Protein AF-A0A7V7B3V2-F1 (afdb_monomer_lite)

Foldseek 3Di:
DFDADPPFRETEDEDEDPDADDDPCPQVVVVVVVVVCCVPPVGHYAYEYEALYLDDDDDDFWDWDDDPVDTPDTDGHHYHDQLAADLVVQLPDLDVVSLVSQQRHNDDPVCNVVSVVSSVVSVVVCVVCVVVVPDD

Secondary structure (DSSP, 8-state):
-EE--TTS--EEEEEE---SS--TTHHHHHHHHHHHHHHHH-S-EEEEEEE--SS------EEEEEETTEEEEEEE-EEEEGGGSBTHHHHTS--HHHHHHGGGSB--GGGHHHHHHHHHHHHHHHHT-GGGS---

Sequence (136 aa):
METRLKSEDVLIIIHIEPKSYYQPQFFDRMFVYFSRLYEKYRCPIVLIAVFSYDKVKEENNRLLMTLPFFQVLDFRFLKLELASMNWREYIEQPNPVAAALLSKMGYRQDERIQVKKEFLRLLVKLELDPARMNLT

Structure (mmCIF, N/CA/C/O backbone):
data_AF-A0A7V7B3V2-F1
#
_entry.id   AF-A0A7V7B3V2-F1
#
loop_
_atom_site.group_PDB
_atom_site.id
_atom_site.type_symbol
_atom_site.label_atom_id
_atom_site.label_alt_id
_atom_site.label_comp_id
_atom_site.label_asym_id
_atom_site.label_entity_id
_atom_site.label_seq_id
_atom_site.pdbx_PDB_ins_code
_atom_site.Cartn_x
_atom_site.Cartn_y
_atom_site.Cartn_z
_atom_site.occupancy
_atom_site.B_iso_or_equiv
_atom_site.auth_seq_id
_atom_site.auth_comp_id
_atom_site.auth_asym_id
_atom_site.auth_atom_id
_atom_site.pdbx_PDB_model_num
ATOM 1 N N . MET A 1 1 ? 8.203 0.046 7.643 1.00 41.47 1 MET A N 1
ATOM 2 C CA . MET A 1 1 ? 8.705 1.434 7.621 1.00 41.47 1 MET A CA 1
ATOM 3 C C . MET A 1 1 ? 7.604 2.298 8.206 1.00 41.47 1 MET A C 1
ATOM 5 O O . MET A 1 1 ? 6.477 2.129 7.760 1.00 41.47 1 MET A O 1
ATOM 9 N N . GLU A 1 2 ? 7.904 3.084 9.240 1.00 48.06 2 GLU A N 1
ATOM 10 C CA . GLU A 1 2 ? 6.956 3.970 9.936 1.00 48.06 2 GLU A CA 1
ATOM 11 C C . GLU A 1 2 ? 7.161 5.402 9.404 1.00 48.06 2 GLU A C 1
ATOM 13 O O . GLU A 1 2 ? 8.303 5.838 9.272 1.00 48.06 2 GLU A O 1
ATOM 18 N N . THR A 1 3 ? 6.096 6.122 9.041 1.00 51.06 3 THR A N 1
ATOM 19 C CA . THR A 1 3 ? 6.183 7.534 8.612 1.00 51.06 3 THR A CA 1
ATOM 20 C C . THR A 1 3 ? 4.936 8.313 9.044 1.00 51.06 3 THR A C 1
ATOM 22 O O . THR A 1 3 ? 3.870 7.710 9.188 1.00 51.06 3 THR A O 1
ATOM 25 N N . ARG A 1 4 ? 5.082 9.622 9.309 1.00 53.75 4 ARG A N 1
ATOM 26 C CA . ARG A 1 4 ? 4.014 10.522 9.785 1.00 53.75 4 ARG A CA 1
ATOM 27 C C . ARG A 1 4 ? 3.449 11.341 8.628 1.00 53.75 4 ARG A C 1
ATOM 29 O O . ARG A 1 4 ? 4.208 11.893 7.832 1.00 53.75 4 ARG A O 1
ATOM 36 N N . LEU A 1 5 ? 2.125 11.457 8.547 1.00 49.62 5 LEU A N 1
ATOM 37 C CA . LEU A 1 5 ? 1.461 12.324 7.571 1.00 49.62 5 LEU A CA 1
ATOM 38 C C . LEU A 1 5 ? 1.215 13.707 8.193 1.00 49.62 5 LEU A C 1
ATOM 40 O O . LEU A 1 5 ? 0.793 13.799 9.337 1.00 49.62 5 LEU A O 1
ATOM 44 N N . LYS A 1 6 ? 1.507 14.776 7.438 1.00 47.56 6 LYS A N 1
ATOM 45 C CA . LYS A 1 6 ? 1.410 16.199 7.830 1.00 47.56 6 LYS A CA 1
ATOM 46 C C . LYS A 1 6 ? 0.355 16.481 8.921 1.00 47.56 6 LYS A C 1
ATOM 48 O O . LYS A 1 6 ? -0.835 16.293 8.694 1.00 47.56 6 LYS A O 1
ATOM 53 N N . SER A 1 7 ? 0.825 17.001 10.060 1.00 51.19 7 SER A N 1
ATOM 54 C CA . SER A 1 7 ? 0.075 17.500 11.235 1.00 51.19 7 SER A CA 1
ATOM 55 C C . SER A 1 7 ? -0.737 16.509 12.082 1.00 51.19 7 SER A C 1
ATOM 57 O O . SER A 1 7 ? -1.212 16.914 13.138 1.00 51.19 7 SER A O 1
ATOM 59 N N . GLU A 1 8 ? -0.832 15.232 11.709 1.00 56.06 8 GLU A N 1
ATOM 60 C CA . GLU A 1 8 ? -1.488 14.205 12.528 1.00 56.06 8 GLU A CA 1
ATOM 61 C C . GLU A 1 8 ? -0.496 13.081 12.875 1.00 56.06 8 GLU A C 1
ATOM 63 O O . GLU A 1 8 ? 0.317 12.674 12.042 1.00 56.06 8 GLU A O 1
ATOM 68 N N . ASP A 1 9 ? -0.552 12.550 14.102 1.00 59.00 9 ASP A N 1
ATOM 69 C CA . ASP A 1 9 ? 0.231 11.375 14.520 1.00 59.00 9 ASP A CA 1
ATOM 70 C C . ASP A 1 9 ? -0.343 10.092 13.880 1.00 59.00 9 ASP A C 1
ATOM 72 O O . ASP A 1 9 ? -0.875 9.201 14.542 1.00 59.00 9 ASP A O 1
ATOM 76 N N . VAL A 1 10 ? -0.274 10.016 12.550 1.00 57.81 10 VAL A N 1
ATOM 77 C CA . VAL A 1 10 ? -0.693 8.865 11.744 1.00 57.81 10 VAL A CA 1
ATOM 78 C C . VAL A 1 10 ? 0.504 7.955 11.542 1.00 57.81 10 VAL A C 1
ATOM 80 O O . VAL A 1 10 ? 1.551 8.386 11.061 1.00 57.81 10 VAL A O 1
ATOM 83 N N . LEU A 1 11 ? 0.339 6.680 11.875 1.00 64.19 11 LEU A N 1
ATOM 84 C CA . LEU A 1 11 ? 1.351 5.660 11.663 1.00 64.19 11 LEU A CA 1
ATOM 85 C C . LEU A 1 11 ? 1.118 4.987 10.309 1.00 64.19 11 LEU A C 1
ATOM 87 O O . LEU A 1 11 ? 0.251 4.127 10.150 1.00 64.19 11 LEU A O 1
ATOM 91 N N . ILE A 1 12 ? 1.903 5.366 9.306 1.00 63.59 12 ILE A N 1
ATOM 92 C CA . ILE A 1 12 ? 1.858 4.701 8.002 1.00 63.59 12 ILE A CA 1
ATOM 93 C C . ILE A 1 12 ? 2.765 3.478 8.057 1.00 63.59 12 ILE A C 1
ATOM 95 O O . ILE A 1 12 ? 3.967 3.610 8.286 1.00 63.59 12 ILE A O 1
ATOM 99 N N . ILE A 1 13 ? 2.197 2.294 7.818 1.00 62.81 13 ILE A N 1
ATOM 100 C CA . ILE A 1 13 ? 2.947 1.039 7.769 1.00 62.81 13 ILE A CA 1
ATOM 101 C C . ILE A 1 13 ? 2.819 0.444 6.376 1.00 62.81 13 ILE A C 1
ATOM 103 O O . ILE A 1 13 ? 1.769 -0.040 5.953 1.00 62.81 13 ILE A O 1
ATOM 107 N N . ILE A 1 14 ? 3.944 0.453 5.667 1.00 62.28 14 ILE A N 1
ATOM 108 C CA . ILE A 1 14 ? 4.065 -0.182 4.358 1.00 62.28 14 ILE A CA 1
ATOM 109 C C . ILE A 1 14 ? 4.409 -1.655 4.581 1.00 62.28 14 ILE A C 1
ATOM 111 O O . ILE A 1 14 ? 5.492 -1.970 5.088 1.00 62.28 14 ILE A O 1
ATOM 115 N N . HIS A 1 15 ? 3.489 -2.547 4.210 1.00 61.34 15 HIS A N 1
ATOM 116 C CA . HIS A 1 15 ? 3.714 -3.986 4.226 1.00 61.34 15 HIS A CA 1
ATOM 117 C C . HIS A 1 15 ? 3.922 -4.479 2.792 1.00 61.34 15 HIS A C 1
ATOM 119 O O . HIS A 1 15 ? 3.003 -4.520 1.977 1.00 61.34 15 HIS A O 1
ATOM 125 N N . ILE A 1 16 ? 5.162 -4.843 2.479 1.00 57.84 16 ILE A N 1
ATOM 126 C CA . ILE A 1 16 ? 5.531 -5.407 1.182 1.00 57.84 16 ILE A CA 1
ATOM 127 C C . ILE A 1 16 ? 5.566 -6.921 1.366 1.00 57.84 16 ILE A C 1
ATOM 129 O O . ILE A 1 16 ? 6.411 -7.414 2.111 1.00 57.84 16 ILE A O 1
ATOM 133 N N . GLU A 1 17 ? 4.669 -7.661 0.711 1.00 52.84 17 GLU A N 1
ATOM 134 C CA . GLU A 1 17 ? 4.803 -9.117 0.610 1.00 52.84 17 GLU A CA 1
ATOM 135 C C . GLU A 1 17 ? 5.595 -9.461 -0.664 1.00 52.84 17 GLU A C 1
ATOM 137 O O . GLU A 1 17 ? 5.095 -9.289 -1.777 1.00 52.84 17 GLU A O 1
ATOM 142 N N . PRO A 1 18 ? 6.833 -9.972 -0.547 1.00 49.47 18 PRO A N 1
ATOM 143 C CA . PRO A 1 18 ? 7.547 -10.521 -1.684 1.00 49.47 18 PRO A CA 1
ATOM 144 C C . PRO A 1 18 ? 7.130 -11.984 -1.837 1.00 49.47 18 PRO A C 1
ATOM 146 O O . PRO A 1 18 ? 7.735 -12.835 -1.190 1.00 49.47 18 PRO A O 1
ATOM 149 N N . LYS A 1 19 ? 6.108 -12.334 -2.632 1.00 49.72 19 LYS A N 1
ATOM 150 C CA . LYS A 1 19 ? 5.904 -13.757 -2.974 1.00 49.72 19 LYS A CA 1
ATOM 151 C C . LYS A 1 19 ? 5.076 -14.033 -4.227 1.00 49.72 19 LYS A C 1
ATOM 153 O O . LYS A 1 19 ? 4.128 -13.343 -4.567 1.00 49.72 19 LYS A O 1
ATOM 158 N N . SER A 1 20 ? 5.493 -15.104 -4.893 1.00 42.66 20 SER A N 1
ATOM 159 C CA . SER A 1 20 ? 5.171 -15.563 -6.245 1.00 42.66 20 SER A CA 1
ATOM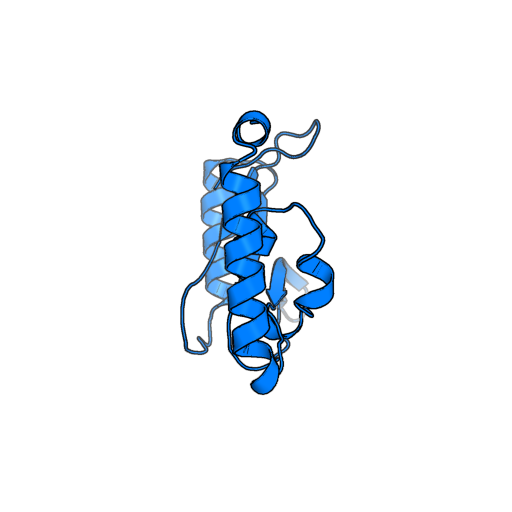 160 C C . SER A 1 20 ? 3.889 -16.403 -6.379 1.00 42.66 20 SER A C 1
ATOM 162 O O . SER A 1 20 ? 3.646 -16.941 -7.456 1.00 42.66 20 SER A O 1
ATOM 164 N N . TYR A 1 21 ? 3.067 -16.531 -5.326 1.00 49.50 21 TYR A N 1
ATOM 165 C CA . TYR A 1 21 ? 1.886 -17.410 -5.321 1.00 49.50 21 TYR A CA 1
ATOM 166 C C . TYR A 1 21 ? 0.701 -16.825 -4.539 1.00 49.50 21 TYR A C 1
ATOM 168 O O . TYR A 1 21 ? 0.882 -16.212 -3.489 1.00 49.50 21 TYR A O 1
ATOM 176 N N . TYR A 1 22 ? -0.512 -17.075 -5.046 1.00 55.19 22 TYR A N 1
ATOM 177 C CA . TYR A 1 22 ? -1.787 -16.694 -4.431 1.00 55.19 22 TYR A CA 1
ATOM 178 C C . TYR A 1 22 ? -2.003 -17.415 -3.095 1.00 55.19 22 TYR A C 1
ATOM 180 O O . TYR A 1 22 ? -1.811 -18.628 -3.004 1.00 55.19 22 TYR A O 1
ATOM 188 N N . GLN A 1 23 ? -2.435 -16.678 -2.070 1.00 63.81 23 GLN A N 1
ATOM 189 C CA . GLN A 1 23 ? -2.760 -17.238 -0.760 1.00 63.81 23 GLN A CA 1
ATOM 190 C C . GLN A 1 23 ? -4.233 -16.966 -0.414 1.00 63.81 23 GLN A C 1
ATOM 192 O O . GLN A 1 23 ? -4.621 -15.798 -0.377 1.00 63.81 23 GLN A O 1
ATOM 197 N N . PRO A 1 24 ? -5.042 -17.999 -0.102 1.00 57.84 24 PRO A N 1
ATOM 198 C CA . PRO A 1 24 ? -6.492 -17.860 0.092 1.00 57.84 24 PRO A CA 1
ATOM 199 C C . PRO A 1 24 ? -6.941 -16.965 1.264 1.00 57.84 24 PRO A C 1
ATOM 201 O O . PRO A 1 24 ? -8.129 -16.717 1.402 1.00 57.84 24 PRO A O 1
ATOM 204 N N . GLN A 1 25 ? -6.025 -16.497 2.119 1.00 73.19 25 GLN A N 1
ATOM 205 C CA . GLN A 1 25 ? -6.320 -15.826 3.402 1.00 73.19 25 GLN A CA 1
ATOM 206 C C . GLN A 1 25 ? -5.535 -14.516 3.577 1.00 73.19 25 GLN A C 1
ATOM 208 O O . GLN A 1 25 ? -5.249 -14.080 4.693 1.00 73.19 25 GLN A O 1
ATOM 213 N N . PHE A 1 26 ? -5.105 -13.897 2.474 1.00 79.12 26 PHE A N 1
ATOM 214 C CA . PHE A 1 26 ? -4.315 -12.662 2.525 1.00 79.12 26 PHE A CA 1
ATOM 215 C C . PHE A 1 26 ? -5.028 -11.551 3.319 1.00 79.12 26 PHE A C 1
ATOM 217 O O . PHE A 1 26 ? -4.417 -10.887 4.156 1.00 79.12 26 PHE A O 1
ATOM 224 N N . PHE A 1 27 ? -6.339 -11.395 3.116 1.00 83.25 27 PHE A N 1
ATOM 225 C CA . PHE A 1 27 ? -7.143 -10.353 3.764 1.00 83.25 27 PHE A CA 1
ATOM 226 C C . PHE A 1 27 ? -7.255 -10.547 5.277 1.00 83.25 27 PHE A C 1
ATOM 228 O O . PHE A 1 27 ? -7.145 -9.576 6.025 1.00 83.25 27 PHE A O 1
ATOM 235 N N . ASP A 1 28 ? -7.378 -11.796 5.730 1.00 83.44 28 ASP A N 1
ATOM 236 C CA . ASP A 1 28 ? -7.402 -1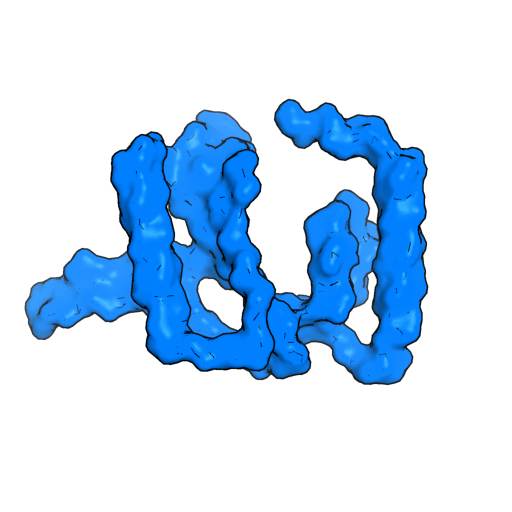2.129 7.154 1.00 83.44 28 ASP A CA 1
ATOM 237 C C . ASP A 1 28 ? -6.075 -11.762 7.823 1.00 83.44 28 ASP A C 1
ATOM 239 O O . ASP A 1 28 ? -6.056 -11.168 8.901 1.00 83.44 28 ASP A O 1
ATOM 243 N N . ARG A 1 29 ? -4.943 -12.031 7.157 1.00 84.88 29 ARG A N 1
ATOM 244 C CA . ARG A 1 29 ? -3.624 -11.638 7.676 1.00 84.88 29 ARG A CA 1
ATOM 245 C C . ARG A 1 29 ? -3.466 -10.128 7.775 1.00 84.88 29 ARG A C 1
ATOM 247 O O . ARG A 1 29 ? -2.944 -9.650 8.779 1.00 84.88 29 ARG A O 1
ATOM 254 N N . MET A 1 30 ? -3.931 -9.383 6.772 1.00 86.81 30 MET A N 1
ATOM 255 C CA . MET A 1 30 ? -3.904 -7.917 6.804 1.00 86.81 30 MET A CA 1
ATOM 256 C C . MET A 1 30 ? -4.712 -7.371 7.981 1.00 86.81 30 MET A C 1
ATOM 258 O O . MET A 1 30 ? -4.243 -6.471 8.678 1.00 86.81 30 MET A O 1
ATOM 262 N N . PHE A 1 31 ? -5.879 -7.958 8.257 1.00 90.00 31 PHE A N 1
ATOM 263 C CA . PHE A 1 31 ? -6.676 -7.596 9.426 1.00 90.00 31 PHE A CA 1
ATOM 264 C C . PHE A 1 31 ? -5.958 -7.931 10.743 1.00 90.00 31 PHE A C 1
ATOM 266 O O . PHE A 1 31 ? -5.912 -7.098 11.650 1.00 90.00 31 PHE A O 1
ATOM 273 N N . VAL A 1 32 ? -5.322 -9.103 10.851 1.00 89.00 32 VAL A N 1
ATOM 274 C CA . VAL A 1 32 ? -4.529 -9.481 12.035 1.00 89.00 32 VAL A CA 1
ATOM 275 C C . VAL A 1 32 ? -3.352 -8.526 12.254 1.00 89.00 32 VAL A C 1
ATOM 277 O O . VAL A 1 32 ? -3.106 -8.111 13.388 1.00 89.00 32 VAL A O 1
ATOM 280 N N . TYR A 1 33 ? -2.634 -8.141 11.195 1.00 87.12 33 TYR A N 1
ATOM 281 C CA . TYR A 1 33 ? -1.551 -7.162 11.295 1.00 87.12 33 TYR A CA 1
ATOM 282 C C . TYR A 1 33 ? -2.057 -5.807 11.761 1.00 87.12 33 TYR A C 1
ATOM 284 O O . TYR A 1 33 ? -1.511 -5.262 12.720 1.00 87.12 33 TYR A O 1
ATOM 292 N N . PHE A 1 34 ? -3.117 -5.296 11.133 1.00 88.50 34 PHE A N 1
ATOM 293 C CA . PHE A 1 34 ? -3.748 -4.050 11.551 1.00 88.50 34 PHE A CA 1
ATOM 294 C C . PHE A 1 34 ? -4.120 -4.096 13.034 1.00 88.50 34 PHE A C 1
ATOM 296 O O . PHE A 1 34 ? -3.767 -3.189 13.778 1.00 88.50 34 PHE A O 1
ATOM 303 N N . SER A 1 35 ? -4.758 -5.182 13.472 1.00 91.19 35 SER A N 1
ATOM 304 C CA . SER A 1 35 ? -5.243 -5.339 14.844 1.00 91.19 35 SER A CA 1
ATOM 305 C C . SER A 1 35 ? -4.101 -5.299 15.860 1.00 91.19 35 SER A C 1
ATOM 307 O O . SER A 1 35 ? -4.174 -4.548 16.827 1.00 91.19 35 SER A O 1
ATOM 309 N N . ARG A 1 36 ? -3.006 -6.030 15.605 1.00 90.31 36 ARG A N 1
ATOM 310 C CA . ARG A 1 36 ? -1.809 -6.038 16.469 1.00 90.31 36 ARG A CA 1
ATOM 311 C C . ARG A 1 36 ? -1.115 -4.677 16.526 1.00 90.31 36 ARG A C 1
ATOM 313 O O . ARG A 1 36 ? -0.621 -4.266 17.572 1.00 90.31 36 ARG A O 1
ATOM 320 N N . LEU A 1 37 ? -1.045 -3.982 15.393 1.00 85.94 37 LEU A N 1
ATOM 321 C CA . LEU A 1 37 ? -0.429 -2.659 15.316 1.00 85.94 37 LEU A CA 1
ATOM 322 C C . LEU A 1 37 ? -1.293 -1.621 16.032 1.00 85.94 37 LEU A C 1
ATOM 324 O O . LEU A 1 37 ? -0.786 -0.843 16.835 1.00 85.94 37 LEU A O 1
ATOM 328 N N . TYR A 1 38 ? -2.601 -1.645 15.799 1.00 88.25 38 TYR A N 1
ATOM 329 C CA . TYR A 1 38 ? -3.532 -0.737 16.450 1.00 88.25 38 TYR A CA 1
ATOM 330 C C . TYR A 1 38 ? -3.572 -0.964 17.962 1.00 88.25 38 TYR A C 1
ATOM 332 O O . TYR A 1 38 ? -3.543 0.000 18.723 1.00 88.25 38 TYR A O 1
ATOM 340 N N . GLU A 1 39 ? -3.546 -2.223 18.406 1.00 91.31 39 GLU A N 1
ATOM 341 C CA . GLU A 1 39 ? -3.438 -2.580 19.821 1.00 91.31 39 GLU A CA 1
ATOM 342 C C . GLU A 1 39 ? -2.210 -1.936 20.478 1.00 91.31 39 GLU A C 1
ATOM 344 O O . GLU A 1 39 ? -2.344 -1.340 21.550 1.00 91.31 39 GLU A O 1
ATOM 349 N N . LYS A 1 40 ? -1.046 -2.017 19.816 1.00 87.38 40 LYS A N 1
ATOM 350 C CA . LYS A 1 40 ? 0.236 -1.508 20.317 1.00 87.38 40 LYS A CA 1
ATOM 351 C C . LYS A 1 40 ? 0.340 0.018 20.290 1.00 87.38 40 LYS A C 1
ATOM 353 O O . LYS A 1 40 ? 0.812 0.603 21.259 1.00 87.38 40 LYS A O 1
ATOM 358 N N . TYR A 1 41 ? -0.026 0.650 19.177 1.00 84.19 41 TYR A N 1
ATOM 359 C CA . TYR A 1 41 ? 0.271 2.066 18.931 1.00 84.19 41 TYR A CA 1
ATOM 360 C C . TYR A 1 41 ? -0.912 3.002 19.197 1.00 84.19 41 TYR A C 1
ATOM 362 O O . TYR A 1 41 ? -0.695 4.186 19.432 1.00 84.19 41 TYR A O 1
ATOM 370 N N . ARG A 1 42 ? -2.153 2.489 19.192 1.00 85.25 42 ARG A N 1
ATOM 371 C CA . ARG A 1 42 ? -3.385 3.244 19.499 1.00 85.25 42 ARG A CA 1
ATOM 372 C C . ARG A 1 42 ? -3.550 4.548 18.708 1.00 85.25 42 ARG A C 1
ATOM 374 O O . ARG A 1 42 ? -4.153 5.500 19.193 1.00 85.25 42 ARG A O 1
ATOM 381 N N . CYS A 1 43 ? -3.069 4.569 17.470 1.00 80.62 43 CYS A N 1
ATOM 382 C CA . CYS A 1 43 ? -3.184 5.696 16.551 1.00 80.62 43 CYS A CA 1
ATOM 383 C C . CYS A 1 43 ? -3.754 5.244 15.194 1.00 80.62 43 CYS A C 1
ATOM 385 O O . CYS A 1 43 ? -3.831 4.037 14.930 1.00 80.62 43 CYS A O 1
ATOM 387 N N . PRO A 1 44 ? -4.188 6.177 14.326 1.00 80.00 44 PRO A N 1
ATOM 388 C CA . PRO A 1 44 ? -4.619 5.838 12.975 1.00 80.00 44 PRO A CA 1
ATOM 389 C C . PRO A 1 44 ? -3.498 5.138 12.197 1.00 80.00 44 PRO A C 1
ATOM 391 O O . PRO A 1 44 ? -2.372 5.634 12.138 1.00 80.00 44 PRO A O 1
ATOM 394 N N . ILE A 1 45 ? -3.816 3.990 11.589 1.00 80.31 45 ILE A N 1
ATOM 395 C CA . ILE A 1 45 ? -2.867 3.181 10.814 1.00 80.31 45 ILE A CA 1
ATOM 396 C C . ILE A 1 45 ? -3.380 2.992 9.396 1.00 80.31 45 ILE A C 1
ATOM 398 O O . ILE A 1 45 ? -4.512 2.556 9.186 1.00 80.31 45 ILE A O 1
ATOM 402 N N . VAL A 1 46 ? -2.507 3.248 8.425 1.00 81.56 46 VAL A N 1
ATOM 403 C CA . VAL A 1 46 ? -2.755 2.931 7.018 1.00 81.56 46 VAL A CA 1
ATOM 404 C C . VAL A 1 46 ? -1.892 1.742 6.631 1.00 81.56 46 VAL A C 1
ATOM 406 O O . VAL A 1 46 ? -0.664 1.825 6.669 1.00 81.56 46 VAL A O 1
ATOM 409 N N . LEU A 1 47 ? -2.546 0.647 6.239 1.00 84.06 47 LEU A N 1
ATOM 410 C CA . LEU A 1 47 ? -1.878 -0.486 5.611 1.00 84.06 47 LEU A CA 1
ATOM 411 C C . LEU A 1 47 ? -1.904 -0.339 4.092 1.00 84.06 47 LEU A C 1
ATOM 413 O O . LEU A 1 47 ? -2.960 -0.113 3.498 1.00 84.06 47 LEU A O 1
ATOM 417 N N . ILE A 1 48 ? -0.734 -0.517 3.482 1.00 83.62 48 ILE A N 1
ATOM 418 C CA . ILE A 1 48 ? -0.556 -0.564 2.030 1.00 83.62 48 ILE A CA 1
ATOM 419 C C . ILE A 1 48 ? 0.052 -1.917 1.669 1.00 83.62 48 ILE A C 1
ATOM 421 O O . ILE A 1 48 ? 1.153 -2.224 2.124 1.00 83.62 48 ILE A O 1
ATOM 425 N N . ALA A 1 49 ? -0.660 -2.702 0.862 1.00 82.75 49 ALA A N 1
ATOM 426 C CA . ALA A 1 49 ? -0.177 -3.942 0.266 1.00 82.75 49 ALA A CA 1
ATOM 427 C C . ALA A 1 49 ? 0.400 -3.675 -1.129 1.00 82.75 49 ALA A C 1
ATOM 429 O O . ALA A 1 49 ? -0.237 -3.013 -1.946 1.00 82.75 49 ALA A O 1
ATOM 430 N N . VAL A 1 50 ? 1.579 -4.220 -1.427 1.00 81.31 50 VAL A N 1
ATOM 431 C CA . VAL A 1 50 ? 2.210 -4.108 -2.752 1.00 81.31 50 VAL A CA 1
ATOM 432 C C . VAL A 1 50 ? 2.190 -5.466 -3.448 1.00 81.31 50 VAL A C 1
ATOM 434 O O . VAL A 1 50 ? 2.856 -6.400 -3.006 1.00 81.31 50 VAL A O 1
ATOM 437 N N . PHE A 1 51 ? 1.450 -5.571 -4.550 1.00 80.44 51 PHE A N 1
ATOM 438 C CA . PHE A 1 51 ? 1.339 -6.769 -5.377 1.00 80.44 51 PHE A CA 1
ATOM 439 C C . PHE A 1 51 ? 2.260 -6.663 -6.595 1.00 80.44 51 PHE A C 1
ATOM 441 O O . PHE A 1 51 ? 2.117 -5.771 -7.429 1.00 80.44 51 PHE A O 1
ATOM 448 N N . SER A 1 52 ? 3.207 -7.596 -6.704 1.00 75.69 52 SER A N 1
ATOM 449 C CA . SER A 1 52 ? 4.263 -7.611 -7.732 1.00 75.69 52 SER A CA 1
ATOM 450 C C . SER A 1 52 ? 4.178 -8.815 -8.683 1.00 75.69 52 SER A C 1
ATOM 452 O O . SER A 1 52 ? 5.188 -9.245 -9.246 1.00 75.69 52 SER A O 1
ATOM 454 N N . TYR A 1 53 ? 2.977 -9.384 -8.838 1.00 74.62 53 TYR A N 1
ATOM 455 C CA . TYR A 1 53 ? 2.715 -10.468 -9.786 1.00 74.62 53 TYR A CA 1
ATOM 456 C C . TYR A 1 53 ? 2.970 -10.008 -11.223 1.00 74.62 53 TYR A C 1
ATOM 458 O O . TYR A 1 53 ? 2.676 -8.871 -11.560 1.00 74.62 53 TYR A O 1
ATOM 466 N N . ASP A 1 54 ? 3.436 -10.907 -12.092 1.00 68.81 54 ASP A N 1
ATOM 467 C CA . ASP A 1 54 ? 3.676 -10.574 -13.506 1.00 68.81 54 ASP A CA 1
ATOM 468 C C . ASP A 1 54 ? 2.370 -10.500 -14.335 1.00 68.81 54 ASP A C 1
ATOM 470 O O . ASP A 1 54 ? 2.394 -10.154 -15.514 1.00 68.81 54 ASP A O 1
ATOM 474 N N . LYS A 1 55 ? 1.219 -10.845 -13.739 1.00 71.69 55 LYS A N 1
ATOM 475 C CA . LYS A 1 55 ? -0.104 -10.775 -14.374 1.00 71.69 55 LYS A CA 1
ATOM 476 C C . LYS A 1 55 ? -0.942 -9.681 -13.730 1.00 71.69 55 LYS A C 1
ATOM 478 O O . LYS A 1 55 ? -0.994 -9.586 -12.506 1.00 71.69 55 LYS A O 1
ATOM 483 N N . VAL A 1 56 ? -1.65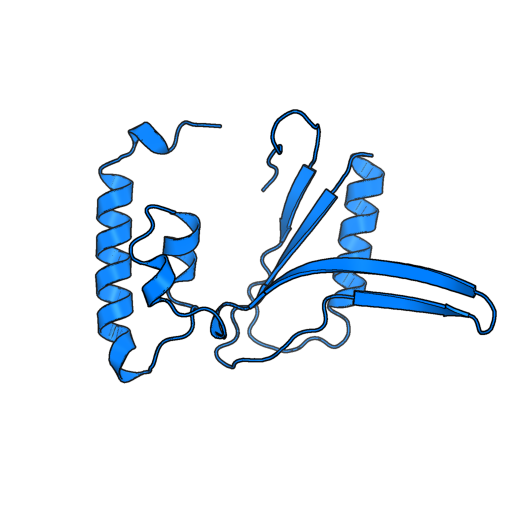7 -8.932 -14.567 1.00 72.81 56 VAL A N 1
ATOM 484 C CA . VAL A 1 56 ? -2.707 -8.011 -14.124 1.00 72.81 56 VAL A CA 1
ATOM 485 C C . VAL A 1 56 ? -3.812 -8.831 -13.470 1.00 72.81 56 VAL A C 1
ATOM 487 O O . VAL A 1 56 ? -4.408 -9.709 -14.097 1.00 72.81 56 VAL A O 1
ATOM 490 N N . LYS A 1 57 ? -4.054 -8.562 -12.192 1.00 74.06 57 LYS A N 1
ATOM 491 C CA . LYS A 1 57 ? -5.128 -9.166 -11.420 1.00 74.06 57 LYS A CA 1
ATOM 492 C C . LYS A 1 57 ? -5.650 -8.123 -10.453 1.00 74.06 57 LYS A C 1
ATOM 494 O O . LYS A 1 57 ? -4.866 -7.536 -9.717 1.00 74.06 57 LYS A O 1
ATOM 499 N N . GLU A 1 58 ? -6.962 -7.940 -10.457 1.00 75.94 58 GLU A N 1
ATOM 500 C CA . GLU A 1 58 ? -7.626 -7.119 -9.460 1.00 75.94 58 GLU A CA 1
ATOM 501 C C . GLU A 1 58 ? -7.766 -7.938 -8.174 1.00 75.94 58 GLU A C 1
ATOM 503 O O . GLU A 1 58 ? -8.548 -8.889 -8.092 1.00 75.94 58 GLU A O 1
ATOM 508 N N . GLU A 1 59 ? -6.954 -7.612 -7.176 1.00 78.75 59 GLU A N 1
ATOM 509 C CA . GLU A 1 59 ? -7.046 -8.223 -5.856 1.00 78.75 59 GLU A CA 1
ATOM 510 C C . GLU A 1 59 ? -8.106 -7.492 -5.032 1.00 78.75 59 GLU A C 1
ATOM 512 O O . GLU A 1 59 ? -8.175 -6.264 -5.020 1.00 78.75 59 GLU A O 1
ATOM 517 N N . ASN A 1 60 ? -8.943 -8.220 -4.299 1.00 83.69 60 ASN A N 1
ATOM 518 C CA . ASN A 1 60 ? -9.827 -7.572 -3.331 1.00 83.69 60 ASN A CA 1
ATOM 519 C C . ASN A 1 60 ? -8.969 -6.833 -2.275 1.00 83.69 60 ASN A C 1
ATOM 521 O O . ASN A 1 60 ? -7.804 -7.154 -2.065 1.00 83.69 60 ASN A O 1
ATOM 525 N N . ASN A 1 61 ? -9.503 -5.809 -1.623 1.00 88.94 61 ASN A N 1
ATOM 526 C CA . ASN A 1 61 ? -8.838 -5.113 -0.520 1.00 88.94 61 ASN A CA 1
ATOM 527 C C . ASN A 1 61 ? -9.750 -4.912 0.696 1.00 88.94 61 ASN A C 1
ATOM 529 O O . ASN A 1 61 ? -9.474 -4.067 1.551 1.00 88.94 61 ASN A O 1
ATOM 533 N N . ARG A 1 62 ? -10.845 -5.675 0.757 1.00 90.56 62 ARG A N 1
ATOM 534 C CA . ARG A 1 62 ? -11.888 -5.566 1.769 1.00 90.56 62 ARG A CA 1
ATOM 535 C C . ARG A 1 62 ? -12.141 -6.914 2.432 1.00 90.56 62 ARG A C 1
ATOM 537 O O . ARG A 1 62 ? -12.376 -7.910 1.751 1.00 90.56 62 ARG A O 1
ATOM 544 N N . LEU A 1 63 ? -12.154 -6.917 3.760 1.00 90.38 63 LEU A N 1
ATOM 545 C CA . LEU A 1 63 ? -12.638 -8.025 4.577 1.00 90.38 63 LEU A CA 1
ATOM 546 C C . LEU A 1 63 ? -13.959 -7.605 5.223 1.00 90.38 63 LEU A C 1
ATOM 548 O O . LEU A 1 63 ? -14.005 -6.647 5.996 1.00 90.38 63 LEU A O 1
ATOM 552 N N . LEU A 1 64 ? -15.026 -8.325 4.886 1.00 91.94 64 LEU A N 1
ATOM 553 C CA . LEU A 1 64 ? -16.368 -8.072 5.392 1.00 91.94 64 LEU A CA 1
ATOM 554 C C . LEU A 1 64 ? -16.791 -9.219 6.313 1.00 91.94 64 LEU A C 1
ATOM 556 O O . LEU A 1 64 ? -16.795 -10.374 5.894 1.00 91.94 64 LEU A O 1
ATOM 560 N N . MET A 1 65 ? -17.190 -8.896 7.541 1.00 91.69 65 MET A N 1
ATOM 561 C CA . MET A 1 65 ? -17.790 -9.850 8.472 1.00 91.69 65 MET A CA 1
ATOM 562 C C . MET A 1 65 ? -19.218 -9.413 8.768 1.00 91.69 65 MET A C 1
ATOM 564 O O . MET A 1 65 ? -19.451 -8.310 9.264 1.00 91.69 65 MET A O 1
ATOM 568 N N . THR A 1 66 ? -20.180 -10.272 8.444 1.00 96.06 66 THR A N 1
ATOM 569 C CA . THR A 1 66 ? -21.610 -9.993 8.607 1.00 96.06 66 THR A CA 1
ATOM 570 C C . THR A 1 66 ? -22.300 -11.146 9.316 1.00 96.06 66 THR A C 1
ATOM 572 O O . THR A 1 66 ? -21.973 -12.314 9.123 1.00 96.06 66 THR A O 1
ATOM 575 N N . LEU A 1 67 ? -23.266 -10.786 10.149 1.00 95.25 67 LEU A N 1
ATOM 576 C CA . LEU A 1 67 ? -24.327 -11.646 10.646 1.00 95.25 67 LEU A CA 1
ATOM 577 C C . LEU A 1 67 ? -25.617 -11.264 9.900 1.00 95.25 67 LEU A C 1
ATOM 579 O O . LEU A 1 67 ? -25.701 -10.142 9.395 1.00 95.25 67 LEU A O 1
ATOM 583 N N . PRO A 1 68 ? -26.651 -12.125 9.862 1.00 96.75 68 PRO A N 1
ATOM 584 C CA . PRO A 1 68 ? -27.884 -11.847 9.112 1.00 96.75 68 PRO A CA 1
ATOM 585 C C . PRO A 1 68 ? -28.564 -10.510 9.447 1.00 96.75 68 PRO A C 1
ATOM 587 O O . PRO A 1 68 ? -29.305 -9.972 8.634 1.00 96.75 68 PRO A O 1
ATOM 590 N N . PHE A 1 69 ? -28.309 -9.974 10.641 1.00 96.00 69 PHE A N 1
ATOM 591 C CA . PHE A 1 69 ? -28.921 -8.758 11.169 1.00 96.00 69 PHE A CA 1
ATOM 592 C C . PHE A 1 69 ? -27.918 -7.621 11.433 1.00 96.00 69 PHE A C 1
ATOM 594 O O . PHE A 1 69 ? -28.324 -6.566 11.913 1.00 96.00 69 PHE A O 1
ATOM 601 N N . PHE A 1 70 ? -26.615 -7.815 11.187 1.00 95.38 70 PHE A N 1
ATOM 602 C CA . PHE A 1 70 ? -25.598 -6.838 11.591 1.00 95.38 70 PHE A CA 1
ATOM 603 C C . PHE A 1 70 ? -24.268 -6.990 10.841 1.00 95.38 70 PHE A C 1
ATOM 605 O O . PHE A 1 70 ? -23.730 -8.090 10.719 1.00 95.38 70 PHE A O 1
ATOM 612 N N . GLN A 1 71 ? -23.685 -5.875 10.396 1.00 96.44 71 GLN A N 1
ATOM 613 C CA . GLN A 1 71 ? -22.323 -5.852 9.859 1.00 96.44 71 GLN A CA 1
ATOM 614 C C . GLN A 1 71 ? -21.320 -5.675 11.004 1.00 96.44 71 GLN A C 1
ATOM 616 O O . GLN A 1 71 ? -21.204 -4.593 11.570 1.00 96.44 71 GLN A O 1
ATOM 621 N N . VAL A 1 72 ? -20.577 -6.737 11.312 1.00 96.56 72 VAL A N 1
ATOM 622 C CA . VAL A 1 72 ? -19.606 -6.782 12.415 1.00 96.56 72 VAL A CA 1
ATOM 623 C C . VAL A 1 72 ? -18.326 -6.023 12.067 1.00 96.56 72 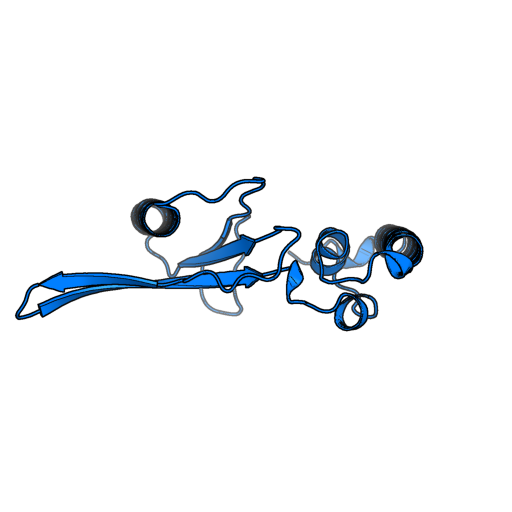VAL A C 1
ATOM 625 O O . VAL A 1 72 ? -17.777 -5.319 12.910 1.00 96.56 72 VAL A O 1
ATOM 628 N N . LEU A 1 73 ? -17.841 -6.161 10.831 1.00 94.62 73 LEU A N 1
ATOM 629 C CA . LEU A 1 73 ? -16.578 -5.574 10.386 1.00 94.62 73 LEU A CA 1
ATOM 630 C C . LEU A 1 73 ? -16.643 -5.225 8.900 1.00 94.62 73 LEU A C 1
ATOM 632 O O . LEU A 1 73 ? -17.054 -6.054 8.094 1.00 94.62 73 LEU A O 1
ATOM 636 N N . ASP A 1 74 ? -16.166 -4.034 8.544 1.00 94.25 74 ASP A N 1
ATOM 637 C CA . ASP A 1 74 ? -15.796 -3.649 7.179 1.00 94.25 74 ASP A CA 1
ATOM 638 C C . ASP A 1 74 ? -14.375 -3.095 7.220 1.00 94.25 74 ASP A C 1
ATOM 640 O O . ASP A 1 74 ? -14.148 -1.911 7.472 1.00 94.25 74 ASP A O 1
ATOM 644 N N . PHE A 1 75 ? -13.410 -3.991 7.052 1.00 92.56 75 PHE A N 1
ATOM 645 C CA . PHE A 1 75 ? -11.999 -3.652 7.072 1.00 92.56 75 PHE A CA 1
ATOM 646 C C . PHE A 1 75 ? -11.490 -3.441 5.648 1.00 92.56 75 PHE A C 1
ATOM 648 O O . PHE A 1 75 ? -11.739 -4.267 4.769 1.00 92.56 75 PHE A O 1
ATOM 655 N N . ARG A 1 76 ? -10.744 -2.354 5.427 1.00 92.31 76 ARG A N 1
ATOM 656 C CA . ARG A 1 76 ? -10.154 -2.003 4.131 1.00 92.31 76 ARG A CA 1
ATOM 657 C C . ARG A 1 76 ? -8.699 -1.603 4.291 1.00 92.31 76 ARG A C 1
ATOM 659 O O . ARG A 1 76 ? -8.315 -1.014 5.298 1.00 92.31 76 ARG A O 1
ATOM 666 N N . PHE A 1 77 ? -7.911 -1.870 3.261 1.00 88.25 77 PHE A N 1
ATOM 667 C CA . PHE A 1 77 ? -6.525 -1.423 3.163 1.00 88.25 77 PHE A CA 1
ATOM 668 C C . PHE A 1 77 ? -6.227 -0.910 1.750 1.00 88.25 77 PHE A C 1
ATOM 670 O O . PHE A 1 77 ? -6.979 -1.161 0.805 1.00 88.25 77 PHE A O 1
ATOM 677 N N . LEU A 1 78 ? -5.136 -0.163 1.594 1.00 87.38 78 LEU A N 1
ATOM 678 C CA . LEU A 1 78 ? -4.693 0.308 0.285 1.00 87.38 78 LEU A CA 1
ATOM 679 C C . LEU A 1 78 ? -3.899 -0.787 -0.422 1.00 87.38 78 LEU A C 1
ATOM 681 O O . LEU A 1 78 ? -3.143 -1.524 0.205 1.00 87.38 78 LEU A O 1
ATOM 685 N N . LYS A 1 79 ? -4.032 -0.872 -1.741 1.00 85.38 79 LYS A N 1
ATOM 686 C CA . LYS A 1 79 ? -3.276 -1.811 -2.568 1.00 85.38 79 LYS A CA 1
ATOM 687 C C . LYS A 1 79 ? -2.557 -1.081 -3.695 1.00 85.38 79 LYS A C 1
ATOM 689 O O . LYS A 1 79 ? -3.081 -0.115 -4.241 1.00 85.38 79 LYS A O 1
ATOM 694 N N . LEU A 1 80 ? -1.373 -1.568 -4.039 1.00 83.31 80 LEU A N 1
ATOM 695 C CA . LEU A 1 80 ? -0.592 -1.160 -5.198 1.00 83.31 80 LEU A CA 1
ATOM 696 C C . LEU A 1 80 ? -0.366 -2.389 -6.074 1.00 83.31 80 LEU A C 1
ATOM 698 O O . LEU A 1 80 ? 0.391 -3.283 -5.706 1.00 83.31 80 LEU A O 1
ATOM 702 N N . GLU A 1 81 ? -1.042 -2.446 -7.215 1.00 84.44 81 GLU A N 1
ATOM 703 C CA . GLU A 1 81 ? -0.942 -3.539 -8.186 1.00 84.44 81 GLU A CA 1
ATOM 704 C C . GLU A 1 81 ? 0.034 -3.143 -9.292 1.00 84.44 81 GLU A C 1
ATOM 706 O O . GLU A 1 81 ? -0.342 -2.504 -10.272 1.00 84.44 81 GLU A O 1
ATOM 711 N N . LEU A 1 82 ? 1.308 -3.500 -9.126 1.00 83.44 82 LEU A N 1
ATOM 712 C CA . LEU A 1 82 ? 2.378 -2.956 -9.964 1.00 83.44 82 LEU A CA 1
ATOM 713 C C . LEU A 1 82 ? 2.203 -3.314 -11.444 1.00 83.44 82 LEU A C 1
ATOM 715 O O . LEU A 1 82 ? 2.373 -2.446 -12.294 1.00 83.44 82 LEU A O 1
ATOM 719 N N . ALA A 1 83 ? 1.788 -4.541 -11.770 1.00 81.25 83 ALA A N 1
ATOM 720 C CA . ALA A 1 83 ? 1.564 -4.951 -13.160 1.00 81.25 83 ALA A CA 1
ATOM 721 C C . ALA A 1 83 ? 0.500 -4.117 -13.895 1.00 81.25 83 ALA A C 1
ATOM 723 O O . ALA A 1 83 ? 0.532 -4.047 -15.122 1.00 81.25 83 ALA A O 1
ATOM 724 N N . SER A 1 84 ? -0.419 -3.483 -13.164 1.00 82.88 84 SER A N 1
ATOM 725 C CA . SER A 1 84 ? -1.453 -2.603 -13.719 1.00 82.88 84 SER A CA 1
ATOM 726 C C . SER A 1 84 ? -0.959 -1.163 -13.922 1.00 82.88 84 SER A C 1
ATOM 728 O O . SER A 1 84 ? -1.636 -0.368 -14.566 1.00 82.88 84 SER A O 1
ATOM 730 N N . MET A 1 85 ? 0.206 -0.807 -13.373 1.00 84.00 85 MET A N 1
ATOM 731 C CA . MET A 1 85 ? 0.778 0.539 -13.434 1.00 84.00 85 MET A CA 1
ATOM 732 C C . MET A 1 85 ? 1.729 0.647 -14.629 1.00 84.00 85 MET A C 1
ATOM 734 O O . MET A 1 85 ? 2.688 -0.119 -14.727 1.00 84.00 85 MET A O 1
ATOM 738 N N . ASN A 1 86 ? 1.492 1.598 -15.535 1.00 83.94 86 ASN A N 1
ATOM 739 C CA . ASN A 1 86 ? 2.355 1.807 -16.697 1.00 83.94 86 ASN A CA 1
ATOM 740 C C . ASN A 1 86 ? 3.675 2.457 -16.269 1.00 83.94 86 ASN A C 1
ATOM 742 O O . ASN A 1 86 ? 3.700 3.607 -15.835 1.00 83.94 86 ASN A O 1
ATOM 746 N N . TRP A 1 87 ? 4.788 1.744 -16.442 1.00 82.62 87 TRP A N 1
ATOM 747 C CA . TRP A 1 87 ? 6.115 2.206 -16.021 1.00 82.62 87 TRP A CA 1
ATOM 748 C C . TRP A 1 87 ? 6.512 3.582 -16.593 1.00 82.62 87 TRP A C 1
ATOM 750 O O . TRP A 1 87 ? 7.264 4.323 -15.955 1.00 82.62 87 TRP A O 1
ATOM 760 N N . ARG A 1 88 ? 5.999 3.947 -17.778 1.00 81.94 88 ARG A N 1
ATOM 761 C CA . ARG A 1 88 ? 6.307 5.216 -18.461 1.00 81.94 88 ARG A CA 1
ATOM 762 C C . ARG A 1 88 ? 5.800 6.436 -17.695 1.00 81.94 88 ARG A C 1
ATOM 764 O O . ARG A 1 88 ? 6.412 7.491 -17.781 1.00 81.94 88 ARG A O 1
ATOM 771 N N . GLU A 1 89 ? 4.735 6.291 -16.915 1.00 80.44 89 GLU A N 1
ATOM 772 C CA . GLU A 1 89 ? 4.164 7.385 -16.114 1.00 80.44 89 GLU A CA 1
ATOM 773 C C . GLU A 1 89 ? 5.015 7.713 -14.877 1.00 80.44 89 GLU A C 1
ATOM 775 O O . GLU A 1 89 ? 4.915 8.799 -14.302 1.00 80.44 89 GLU A O 1
ATOM 780 N N . TYR A 1 90 ? 5.879 6.777 -14.475 1.00 77.38 90 TYR A N 1
ATOM 781 C CA . TYR A 1 90 ? 6.661 6.863 -13.244 1.00 77.38 90 TYR A CA 1
ATOM 782 C C . TYR A 1 90 ? 8.146 7.116 -13.487 1.00 77.38 90 TYR A C 1
ATOM 784 O O . TYR A 1 90 ? 8.829 7.594 -12.584 1.00 77.38 90 TYR A O 1
ATOM 792 N N . ILE A 1 91 ? 8.659 6.833 -14.688 1.00 74.31 91 ILE A N 1
ATOM 793 C CA . ILE A 1 91 ? 10.091 6.973 -14.978 1.00 74.31 91 ILE A CA 1
ATOM 794 C C . ILE A 1 91 ? 10.576 8.428 -14.969 1.00 74.31 91 ILE A C 1
ATOM 796 O O . ILE A 1 91 ? 11.736 8.700 -14.660 1.00 74.31 91 ILE A O 1
ATOM 800 N N . GLU A 1 92 ? 9.688 9.367 -15.288 1.00 72.25 92 GLU A N 1
ATOM 801 C CA . GLU A 1 92 ? 10.002 10.797 -15.307 1.00 72.25 92 GLU A CA 1
ATOM 802 C C . GLU A 1 92 ? 9.891 11.441 -13.916 1.00 72.25 92 GLU A C 1
ATOM 804 O O . GLU A 1 92 ? 10.342 12.569 -13.715 1.00 72.25 92 GLU A O 1
ATOM 809 N N . GLN A 1 93 ? 9.340 10.722 -12.931 1.00 70.62 93 GLN A N 1
ATOM 810 C CA . GLN A 1 93 ? 9.177 11.228 -11.574 1.00 70.62 93 GLN A CA 1
ATOM 811 C C . GLN A 1 93 ? 10.452 10.981 -10.751 1.00 70.62 93 GLN A C 1
ATOM 813 O O . GLN A 1 93 ? 10.929 9.846 -10.683 1.00 70.62 93 GLN A O 1
ATOM 818 N N . PRO A 1 94 ? 10.996 11.995 -10.051 1.00 64.75 94 PRO A N 1
ATOM 819 C CA . PRO A 1 94 ? 12.138 11.831 -9.153 1.00 64.75 94 PRO A CA 1
ATOM 820 C C . PRO A 1 94 ? 11.698 11.187 -7.826 1.00 64.75 94 PRO A C 1
ATOM 822 O O . PRO A 1 94 ? 11.821 11.779 -6.757 1.00 64.75 94 PRO A O 1
ATOM 825 N N . ASN A 1 95 ? 11.132 9.981 -7.897 1.00 70.62 95 ASN A N 1
ATOM 826 C CA . ASN A 1 95 ? 10.633 9.234 -6.750 1.00 70.62 95 ASN A CA 1
ATOM 827 C C . ASN A 1 95 ? 11.445 7.932 -6.582 1.00 70.62 95 ASN A C 1
ATOM 829 O O . ASN A 1 95 ? 11.259 6.999 -7.369 1.00 70.62 95 ASN A O 1
ATOM 833 N N . PRO A 1 96 ? 12.315 7.823 -5.559 1.00 66.75 96 PRO A N 1
ATOM 834 C CA . PRO A 1 96 ? 13.143 6.634 -5.340 1.00 66.75 96 PRO A CA 1
ATOM 835 C C . PRO A 1 96 ? 12.326 5.361 -5.074 1.00 66.75 96 PRO A C 1
ATOM 837 O O . PRO A 1 96 ? 12.766 4.263 -5.411 1.00 66.75 96 PRO A O 1
ATOM 840 N N . VAL A 1 97 ? 11.111 5.488 -4.530 1.00 69.25 97 VAL A N 1
ATOM 841 C CA . VAL A 1 97 ? 10.201 4.348 -4.340 1.00 69.25 97 VAL A CA 1
ATOM 842 C C . VAL A 1 97 ? 9.667 3.870 -5.685 1.00 69.25 97 VAL A C 1
ATOM 844 O O . VAL A 1 97 ? 9.686 2.673 -5.962 1.00 69.25 97 VAL A O 1
ATOM 847 N N . ALA A 1 98 ? 9.248 4.795 -6.552 1.00 70.25 98 ALA A N 1
ATOM 848 C CA . ALA A 1 98 ? 8.833 4.448 -7.907 1.00 70.25 98 ALA A CA 1
ATOM 849 C C . ALA A 1 98 ? 9.987 3.782 -8.665 1.00 70.25 98 ALA A C 1
ATOM 851 O O . ALA A 1 98 ? 9.783 2.727 -9.257 1.00 70.25 98 ALA A O 1
ATOM 852 N N . ALA A 1 99 ? 11.206 4.325 -8.532 1.00 69.44 99 ALA A N 1
ATOM 853 C CA . ALA A 1 99 ? 12.420 3.757 -9.105 1.00 69.44 99 ALA A CA 1
ATOM 854 C C . ALA A 1 99 ? 12.577 2.274 -8.760 1.00 69.44 99 ALA A C 1
ATOM 856 O O . ALA A 1 99 ? 12.658 1.434 -9.653 1.00 69.44 99 ALA A O 1
ATOM 857 N N . ALA A 1 100 ? 12.548 1.944 -7.466 1.00 70.94 100 ALA A N 1
ATOM 858 C CA . ALA A 1 100 ? 12.679 0.575 -6.978 1.00 70.94 100 ALA A CA 1
ATOM 859 C C . ALA A 1 100 ? 11.594 -0.372 -7.532 1.00 70.94 100 ALA A C 1
ATOM 861 O O . ALA A 1 100 ? 11.855 -1.557 -7.751 1.00 70.94 100 ALA A O 1
ATOM 862 N N . LEU A 1 101 ? 10.390 0.144 -7.791 1.00 77.88 101 LEU A N 1
ATOM 863 C CA . LEU A 1 101 ? 9.229 -0.641 -8.217 1.00 77.88 101 LEU A CA 1
ATOM 864 C C . LEU A 1 101 ? 9.081 -0.762 -9.746 1.00 77.88 101 LEU A C 1
ATOM 866 O O . LEU A 1 101 ? 8.407 -1.686 -10.201 1.00 77.88 101 LEU A O 1
ATOM 870 N N . LEU A 1 102 ? 9.752 0.083 -10.545 1.00 79.81 102 LEU A N 1
ATOM 871 C CA . LEU A 1 102 ? 9.677 0.096 -12.021 1.00 79.81 102 LEU A CA 1
ATOM 872 C C . LEU A 1 102 ? 9.896 -1.278 -12.660 1.00 79.81 102 LEU A C 1
ATOM 874 O O . LEU A 1 102 ? 9.232 -1.636 -13.628 1.00 79.81 102 LEU A O 1
ATOM 878 N N . SER A 1 103 ? 10.817 -2.073 -12.110 1.00 75.06 103 SER A N 1
ATOM 879 C CA . SER A 1 103 ? 11.156 -3.401 -12.644 1.00 75.06 103 SER A CA 1
ATOM 880 C C . SER A 1 103 ? 10.016 -4.429 -12.555 1.00 75.06 103 SER A C 1
ATOM 882 O O . SER A 1 103 ? 10.090 -5.483 -13.196 1.00 75.06 103 SER A O 1
ATOM 884 N N . LYS A 1 104 ? 8.979 -4.120 -11.767 1.00 76.25 104 LYS A N 1
ATOM 885 C CA . LYS A 1 104 ? 7.777 -4.929 -11.533 1.00 76.25 104 LYS A CA 1
ATOM 886 C C . LYS A 1 104 ? 6.487 -4.250 -11.992 1.00 76.25 104 LYS A C 1
ATOM 888 O O . LYS A 1 104 ? 5.418 -4.829 -11.821 1.00 76.25 104 LYS A O 1
ATOM 893 N N . MET A 1 105 ? 6.589 -3.055 -12.571 1.00 82.50 105 MET A N 1
ATOM 894 C CA . MET A 1 105 ? 5.459 -2.369 -13.187 1.00 82.50 105 MET A CA 1
ATOM 895 C C . MET A 1 105 ? 5.079 -3.007 -14.528 1.00 82.50 105 MET A C 1
ATOM 897 O O . MET A 1 105 ? 5.842 -3.798 -15.085 1.00 82.50 105 MET A O 1
ATOM 901 N N . GLY A 1 106 ? 3.904 -2.682 -15.058 1.00 79.38 106 GLY A N 1
ATOM 902 C CA . GLY A 1 106 ? 3.458 -3.177 -16.356 1.00 79.38 106 GLY A CA 1
ATOM 903 C C . GLY A 1 106 ? 4.319 -2.620 -17.490 1.00 79.38 106 GLY A C 1
ATOM 904 O O . GLY A 1 106 ? 4.289 -1.419 -17.751 1.00 79.38 106 GLY A O 1
ATOM 905 N N . TYR A 1 107 ? 5.069 -3.488 -18.174 1.00 77.56 107 TYR A N 1
ATOM 906 C CA . TYR A 1 107 ? 5.803 -3.201 -19.413 1.00 77.56 107 TYR A CA 1
ATOM 907 C C . TYR A 1 107 ? 5.681 -4.376 -20.384 1.00 77.56 107 TYR A C 1
ATOM 909 O O . TYR A 1 107 ? 5.513 -5.529 -19.976 1.00 77.56 107 TYR A O 1
ATOM 917 N N . ARG A 1 108 ? 5.788 -4.108 -21.685 1.00 79.44 108 ARG A N 1
ATOM 918 C CA . ARG A 1 108 ? 5.811 -5.163 -22.702 1.00 79.44 108 ARG A CA 1
ATOM 919 C C . ARG A 1 108 ? 7.177 -5.856 -22.719 1.00 79.44 108 ARG A C 1
ATOM 921 O O . ARG A 1 108 ? 8.197 -5.235 -22.432 1.00 79.44 108 ARG A O 1
ATOM 928 N N . GLN A 1 109 ? 7.242 -7.144 -23.071 1.00 76.88 109 GLN A N 1
ATOM 929 C CA . GLN A 1 109 ? 8.512 -7.892 -23.021 1.00 76.88 109 GLN A CA 1
ATOM 930 C C . GLN A 1 109 ? 9.636 -7.271 -23.871 1.00 76.88 109 GLN A C 1
ATOM 932 O O . GLN A 1 109 ? 10.798 -7.322 -23.464 1.00 76.88 109 GLN A O 1
ATOM 937 N N . ASP A 1 110 ? 9.294 -6.653 -25.002 1.00 83.38 110 ASP A N 1
ATOM 938 C CA . ASP A 1 110 ? 10.199 -5.904 -25.883 1.00 83.38 110 ASP A CA 1
ATOM 939 C C . ASP A 1 110 ? 10.764 -4.631 -25.224 1.00 83.38 110 ASP A C 1
ATOM 941 O O . ASP A 1 110 ? 11.882 -4.217 -25.524 1.00 83.38 110 ASP A O 1
ATOM 945 N N . GLU A 1 111 ? 10.061 -4.058 -24.247 1.00 83.44 111 GLU A N 1
ATOM 946 C CA . GLU A 1 111 ? 10.489 -2.871 -23.496 1.00 83.44 111 GLU A CA 1
ATOM 947 C C . GLU A 1 111 ? 11.417 -3.207 -22.318 1.00 83.44 111 GLU A C 1
ATOM 949 O O . GLU A 1 111 ? 12.023 -2.313 -21.728 1.00 83.44 111 GLU A O 1
ATOM 954 N N . ARG A 1 112 ? 11.594 -4.489 -21.969 1.00 80.12 112 ARG A N 1
ATOM 955 C CA . ARG A 1 112 ? 12.326 -4.919 -20.762 1.00 80.12 112 ARG A CA 1
ATOM 956 C C . ARG A 1 112 ? 13.744 -4.351 -20.668 1.00 80.12 112 ARG A C 1
ATOM 958 O O . ARG A 1 112 ? 14.205 -3.997 -19.582 1.00 80.12 112 ARG A O 1
ATOM 965 N N . ILE A 1 113 ? 14.457 -4.295 -21.793 1.00 81.69 113 ILE A N 1
ATOM 966 C CA . ILE A 1 113 ? 15.821 -3.748 -21.851 1.00 81.69 113 ILE A CA 1
ATOM 967 C C . ILE A 1 113 ? 15.792 -2.239 -21.590 1.00 81.69 113 ILE A C 1
ATOM 969 O O . ILE A 1 113 ? 16.618 -1.729 -20.832 1.00 81.69 113 ILE A O 1
ATOM 973 N N . GLN A 1 114 ? 14.814 -1.537 -22.168 1.00 83.00 114 GLN A N 1
ATOM 974 C CA . GLN A 1 114 ? 14.622 -0.106 -21.963 1.00 83.00 114 GLN A CA 1
ATOM 975 C C . GLN A 1 114 ? 14.299 0.200 -20.498 1.00 83.00 114 GLN A C 1
ATOM 977 O O . GLN A 1 114 ? 14.968 1.038 -19.903 1.00 83.00 114 GLN A O 1
ATOM 982 N N . VAL A 1 115 ? 13.369 -0.536 -19.883 1.00 81.50 115 VAL A N 1
ATOM 983 C CA . VAL A 1 115 ? 13.014 -0.377 -18.462 1.00 81.50 115 VAL A CA 1
ATOM 984 C C . VAL A 1 115 ? 14.241 -0.535 -17.564 1.00 81.50 115 VAL A C 1
ATOM 986 O O . VAL A 1 115 ? 14.484 0.300 -16.698 1.00 81.50 115 VAL A O 1
ATOM 989 N N . LYS A 1 116 ? 15.072 -1.562 -17.796 1.00 78.56 116 LYS A N 1
ATOM 990 C CA . LYS A 1 116 ? 16.314 -1.761 -17.029 1.00 78.56 116 LYS A CA 1
ATOM 991 C C . LYS A 1 116 ? 17.310 -0.615 -17.210 1.00 78.56 116 LYS A C 1
ATOM 993 O O . LYS A 1 116 ? 17.947 -0.206 -16.244 1.00 78.56 116 LYS A O 1
ATOM 998 N N . LYS A 1 117 ? 17.451 -0.097 -18.433 1.00 83.00 117 LYS A N 1
ATOM 999 C CA . LYS A 1 117 ? 18.333 1.039 -18.726 1.00 83.00 117 LYS A CA 1
ATOM 1000 C C . LYS A 1 117 ? 17.868 2.302 -18.006 1.00 83.00 117 LYS A C 1
ATOM 1002 O O . LYS A 1 117 ? 18.689 2.991 -17.404 1.00 83.00 117 LYS A O 1
ATOM 1007 N N . GLU A 1 118 ? 16.573 2.597 -18.053 1.00 81.12 118 GLU A N 1
ATOM 1008 C CA . GLU A 1 118 ? 16.026 3.777 -17.387 1.00 81.12 118 GLU A CA 1
ATOM 1009 C C . GLU A 1 118 ? 16.046 3.633 -15.858 1.00 81.12 118 GLU A C 1
ATOM 1011 O O . GLU A 1 118 ? 16.376 4.592 -15.167 1.00 81.12 118 GLU A O 1
ATOM 1016 N N . PHE A 1 119 ? 15.831 2.427 -15.324 1.00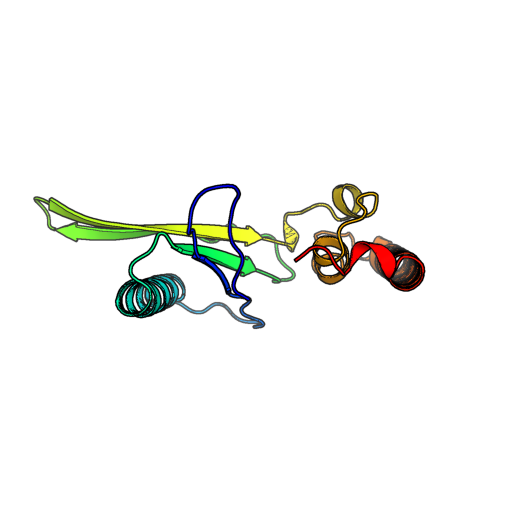 77.56 119 PHE A N 1
ATOM 1017 C CA . PHE A 1 119 ? 16.029 2.130 -13.904 1.00 77.56 119 PHE A CA 1
ATOM 1018 C C . PHE A 1 119 ? 17.459 2.450 -13.441 1.00 77.56 119 PHE A C 1
ATOM 1020 O O . PHE A 1 119 ? 17.643 3.156 -12.453 1.00 77.56 119 PHE A O 1
ATOM 1027 N N . LEU A 1 120 ? 18.478 1.998 -14.182 1.00 77.06 120 LEU A N 1
ATOM 1028 C CA . LEU A 1 120 ? 19.876 2.307 -13.865 1.00 77.06 120 LEU A CA 1
ATOM 1029 C C . LEU A 1 120 ? 20.165 3.812 -13.951 1.00 77.06 120 LEU A C 1
ATOM 1031 O O . LEU A 1 120 ? 20.833 4.358 -13.078 1.00 77.06 120 LEU A O 1
ATOM 1035 N N . ARG A 1 121 ? 19.631 4.505 -14.966 1.00 78.12 121 ARG A N 1
ATOM 1036 C CA . ARG A 1 121 ? 19.746 5.971 -15.070 1.00 78.12 121 ARG A CA 1
ATOM 1037 C C . ARG A 1 121 ? 19.119 6.680 -13.876 1.00 78.12 121 ARG A C 1
ATOM 1039 O O . ARG A 1 121 ? 19.670 7.672 -13.409 1.00 78.12 121 ARG A O 1
ATOM 1046 N N . LEU A 1 122 ? 17.978 6.193 -13.400 1.00 74.31 122 LEU A N 1
ATOM 1047 C CA . LEU A 1 122 ? 17.287 6.753 -12.248 1.00 74.31 122 LEU A CA 1
ATOM 1048 C C . LEU A 1 122 ? 18.079 6.524 -10.955 1.00 74.31 122 LEU A C 1
ATOM 1050 O O . LEU A 1 122 ? 18.221 7.463 -10.181 1.00 74.31 122 LEU A O 1
ATOM 1054 N N . LEU A 1 123 ? 18.674 5.341 -10.763 1.00 72.12 123 LEU A N 1
ATOM 1055 C CA . LEU A 1 123 ? 19.577 5.078 -9.635 1.00 72.12 123 LEU A CA 1
ATOM 1056 C C . LEU A 1 123 ? 20.787 6.017 -9.632 1.00 72.12 123 LEU A C 1
ATOM 1058 O O . LEU A 1 123 ? 21.061 6.641 -8.614 1.00 72.12 123 LEU A O 1
ATOM 1062 N N . VAL A 1 124 ? 21.447 6.194 -10.780 1.00 76.19 124 VAL A N 1
ATOM 1063 C CA . VAL A 1 124 ? 22.577 7.129 -10.904 1.00 76.19 124 VAL A CA 1
ATOM 1064 C C . VAL A 1 124 ? 22.144 8.560 -10.570 1.00 76.19 124 VAL A C 1
ATOM 1066 O O . VAL A 1 124 ? 22.836 9.254 -9.836 1.00 76.19 124 VAL A O 1
ATOM 1069 N N . LYS A 1 125 ? 20.977 9.012 -11.053 1.00 71.94 125 LYS A N 1
ATOM 1070 C CA . LYS A 1 125 ? 20.440 10.341 -10.703 1.00 71.94 125 LYS A CA 1
ATOM 1071 C C . LYS A 1 125 ? 20.182 10.496 -9.201 1.00 71.94 125 LYS A C 1
ATOM 1073 O O . LYS A 1 125 ? 20.417 11.575 -8.673 1.00 71.94 125 LYS A O 1
ATOM 1078 N N . LEU A 1 126 ? 19.697 9.449 -8.534 1.00 69.00 126 LEU A N 1
ATOM 1079 C CA . LEU A 1 126 ? 19.424 9.459 -7.094 1.00 69.00 126 LEU A CA 1
ATOM 1080 C C . LEU A 1 126 ? 20.716 9.455 -6.262 1.00 69.00 126 LEU A C 1
ATOM 1082 O O . LEU A 1 126 ? 20.799 10.186 -5.282 1.00 69.00 126 LEU A O 1
ATOM 1086 N N . GLU A 1 127 ? 21.736 8.689 -6.661 1.00 65.69 127 GLU A N 1
ATOM 1087 C CA . GLU A 1 127 ? 23.054 8.682 -6.001 1.00 65.69 127 GLU A CA 1
ATOM 1088 C C . GLU A 1 127 ? 23.804 10.013 -6.155 1.00 65.69 127 GLU A C 1
ATOM 1090 O O . GLU A 1 127 ? 24.558 10.403 -5.266 1.00 65.69 127 GLU A O 1
ATOM 1095 N N . LEU A 1 128 ? 23.575 10.729 -7.260 1.00 58.69 128 LEU A N 1
ATOM 1096 C CA . LEU A 1 128 ? 24.133 12.060 -7.513 1.00 58.69 128 LEU A CA 1
ATOM 1097 C C . LEU A 1 128 ? 23.381 13.192 -6.788 1.00 58.69 128 LEU A C 1
ATOM 1099 O O . LEU A 1 128 ? 23.887 14.312 -6.746 1.00 58.69 128 LEU A O 1
ATOM 1103 N N . ASP A 1 129 ? 22.217 12.913 -6.190 1.00 59.09 129 ASP A N 1
ATOM 1104 C CA . ASP A 1 129 ? 21.429 13.864 -5.390 1.00 59.09 129 ASP A CA 1
ATOM 1105 C C . ASP A 1 129 ? 21.277 13.404 -3.916 1.00 59.09 129 ASP A C 1
ATOM 1107 O O . ASP A 1 129 ? 20.162 13.263 -3.399 1.00 59.09 129 ASP A O 1
ATOM 1111 N N . PRO A 1 130 ? 22.389 13.158 -3.185 1.00 53.41 130 PRO A N 1
ATOM 1112 C CA . PRO A 1 130 ? 22.338 12.690 -1.799 1.00 53.41 130 PRO A CA 1
ATOM 1113 C C . PRO A 1 130 ? 21.761 13.739 -0.836 1.00 53.41 130 PRO A C 1
ATOM 1115 O O . PRO A 1 130 ? 21.340 13.401 0.268 1.00 53.41 130 PRO A O 1
ATOM 1118 N N . ALA A 1 131 ? 21.689 15.007 -1.256 1.00 52.34 131 ALA A N 1
ATOM 1119 C CA . ALA A 1 131 ? 21.148 16.106 -0.462 1.00 52.34 131 ALA A CA 1
ATOM 1120 C C . ALA A 1 131 ? 19.630 15.993 -0.225 1.00 52.34 131 ALA A C 1
ATOM 1122 O O . ALA A 1 131 ? 19.130 16.523 0.766 1.00 52.34 131 ALA A O 1
ATOM 1123 N N . ARG A 1 132 ? 18.891 15.278 -1.086 1.00 52.53 132 ARG A N 1
ATOM 1124 C CA . ARG A 1 132 ? 17.435 15.089 -0.940 1.00 52.53 132 ARG A CA 1
ATOM 1125 C C . ARG A 1 132 ? 17.030 13.864 -0.121 1.00 52.53 132 ARG A C 1
ATOM 1127 O O . ARG A 1 132 ? 15.866 13.764 0.257 1.00 52.53 132 ARG A O 1
ATOM 1134 N N . MET A 1 133 ? 17.962 12.959 0.191 1.00 48.69 133 MET A N 1
ATOM 1135 C CA . MET A 1 133 ? 17.684 11.766 1.008 1.00 48.69 133 MET A CA 1
ATOM 1136 C C . MET A 1 133 ? 17.568 12.063 2.516 1.00 48.69 133 MET A C 1
ATOM 1138 O O . MET A 1 133 ? 17.105 11.207 3.263 1.00 48.69 133 MET A O 1
ATOM 1142 N N . ASN A 1 134 ? 17.906 13.284 2.954 1.00 40.88 134 ASN A N 1
ATOM 1143 C CA . ASN A 1 134 ? 17.835 13.738 4.349 1.00 40.88 134 ASN A CA 1
ATOM 1144 C C . ASN A 1 134 ? 16.664 14.701 4.613 1.00 40.88 134 ASN A C 1
ATOM 1146 O O . ASN A 1 134 ? 16.847 15.768 5.196 1.00 40.88 134 ASN A O 1
ATOM 1150 N N . LEU A 1 135 ? 15.452 14.348 4.194 1.00 36.75 135 LEU A N 1
ATOM 1151 C CA . LEU A 1 135 ? 14.241 14.996 4.704 1.00 36.75 135 LEU A CA 1
ATOM 1152 C C . LEU A 1 135 ? 13.364 13.922 5.346 1.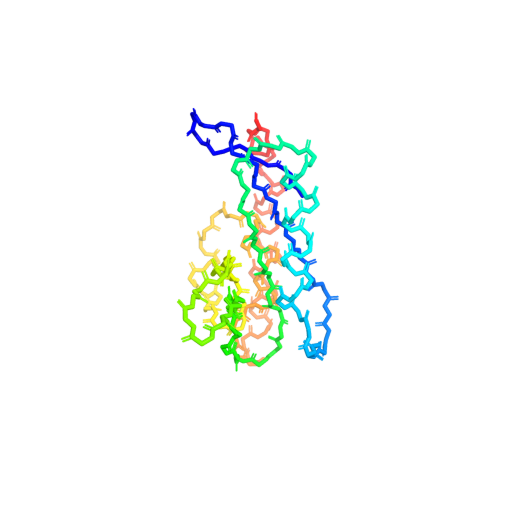00 36.75 135 LEU A C 1
ATOM 1154 O O . LEU A 1 135 ? 12.445 13.391 4.724 1.00 36.75 135 LEU A O 1
ATOM 1158 N N . THR A 1 136 ? 13.744 13.565 6.575 1.00 35.12 136 THR A N 1
ATOM 1159 C CA . THR A 1 136 ? 12.897 12.854 7.546 1.00 35.12 136 THR A CA 1
ATOM 1160 C C . THR A 1 136 ? 12.378 13.862 8.557 1.00 35.12 136 THR A C 1
ATOM 1162 O O . THR A 1 136 ? 13.168 14.769 8.907 1.00 35.12 136 THR A O 1
#

Radius of gyration: 18.0 Å; chains: 1; bounding box: 53×35×46 Å

pLDDT: mean 74.81, std 14.58, range [35.12, 96.75]